Protein AF-A0A1Q8ZQ02-F1 (afdb_monomer)

Secondary structure (DSSP, 8-state):
---S--B-TTSSBP---EEEEEEEEETTTEEEEEEEE-SSHHHHHTT--EEEEEEE-HHHHHHHHHHHHHHHHHHHHHT------

Organism: NCBI:txid1867956

Solvent-accessible surface area (backbone atoms only — not comparable to full-atom values): 5212 Å² total; per-residue (Å²): 133,90,78,86,72,60,57,46,99,86,68,43,76,62,68,51,57,77,78,47,74,49,78,46,80,44,94,92,61,34,31,39,42,36,41,28,23,18,78,38,75,70,30,49,75,70,68,49,68,46,72,51,78,43,81,33,43,69,65,53,50,53,52,52,53,53,53,52,51,55,52,49,54,53,57,62,67,67,69,68,77,79,77,84,123

pLDDT: mean 87.04, std 13.9, range [43.56, 97.88]

Nearest PDB structures (foldseek)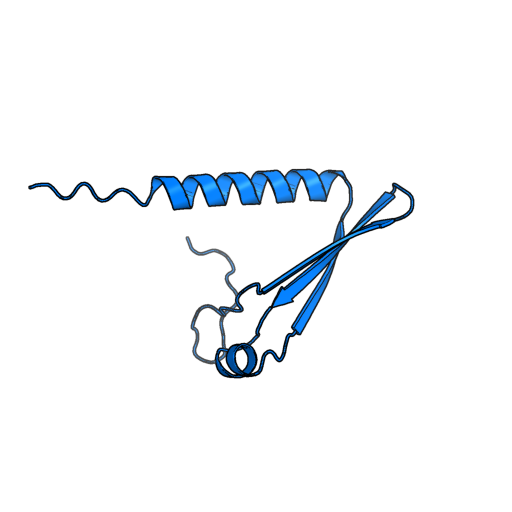:
  8j3r-assembly1_B  TM=4.397E-01  e=6.416E+00  Sulfoacidibacillus thermotolerans
  7ala-assembly1_C-2  TM=4.657E-01  e=6.416E+00  Homo sapiens
  7ala-assembly1_B-2  TM=4.592E-01  e=9.658E+00  Homo sapiens

Foldseek 3Di:
DPPDFDADPVRHRQDWDFDDWDWADDPLFWIKIKTKTHRDPVCVVVVVIDIDIDTGGPVRVVVVVVVVVVVVVVVVVVPDDPPPD

Structure (mmCIF, N/CA/C/O backbone):
data_AF-A0A1Q8ZQ02-F1
#
_entry.id   AF-A0A1Q8ZQ02-F1
#
loop_
_atom_site.group_PDB
_atom_site.id
_atom_site.type_symbol
_atom_site.label_atom_id
_atom_site.label_alt_id
_atom_site.label_comp_id
_atom_site.label_asym_id
_atom_site.label_entity_id
_atom_site.label_seq_id
_atom_site.pdbx_PDB_ins_code
_atom_site.Cartn_x
_atom_site.Cartn_y
_atom_site.Cartn_z
_atom_site.occupancy
_atom_site.B_iso_or_equiv
_atom_site.auth_seq_id
_atom_site.auth_comp_id
_atom_site.auth_asym_id
_atom_site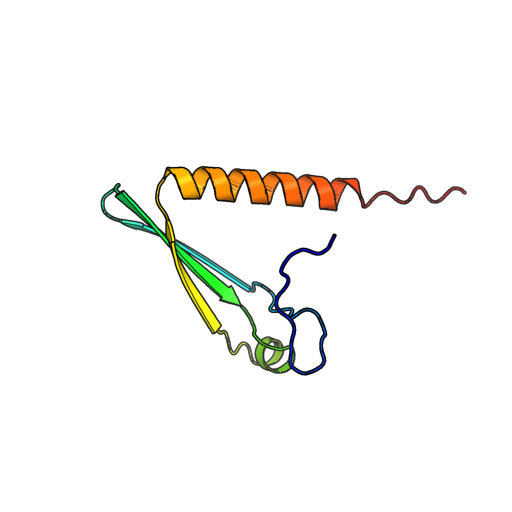.auth_atom_id
_atom_site.pdbx_PDB_model_num
ATOM 1 N N . MET A 1 1 ? 18.667 10.832 7.398 1.00 43.56 1 MET A N 1
ATOM 2 C CA . MET A 1 1 ? 19.097 9.427 7.560 1.00 43.56 1 MET A CA 1
ATOM 3 C C . MET A 1 1 ? 18.100 8.572 6.806 1.00 43.56 1 MET A C 1
ATOM 5 O O . MET A 1 1 ? 16.933 8.596 7.167 1.00 43.56 1 MET A O 1
ATOM 9 N N . ILE A 1 2 ? 18.527 7.922 5.724 1.00 51.81 2 ILE A N 1
ATOM 10 C CA . ILE A 1 2 ? 17.714 6.941 4.997 1.00 51.81 2 ILE A CA 1
ATOM 11 C C . ILE A 1 2 ? 17.848 5.640 5.796 1.00 51.81 2 ILE A C 1
ATOM 13 O O . ILE A 1 2 ? 18.815 4.911 5.607 1.00 51.81 2 ILE A O 1
ATOM 17 N N . ALA A 1 3 ? 17.001 5.439 6.804 1.00 54.28 3 ALA A N 1
ATOM 18 C CA . ALA A 1 3 ? 17.045 4.229 7.620 1.00 54.28 3 ALA A CA 1
ATOM 19 C C . ALA A 1 3 ? 16.233 3.120 6.926 1.00 54.28 3 ALA A C 1
ATOM 21 O O . ALA A 1 3 ? 15.068 3.334 6.600 1.00 54.28 3 ALA A O 1
ATOM 22 N N . ASP A 1 4 ? 16.893 1.985 6.691 1.00 72.44 4 ASP A N 1
ATOM 23 C CA . ASP A 1 4 ? 16.359 0.676 6.285 1.00 72.44 4 ASP A CA 1
ATOM 24 C C . ASP A 1 4 ? 15.538 0.599 4.982 1.00 72.44 4 ASP A C 1
ATOM 26 O O . ASP A 1 4 ? 14.526 -0.097 4.916 1.00 72.44 4 ASP A O 1
ATOM 30 N N . LEU A 1 5 ? 15.981 1.264 3.906 1.00 84.25 5 LEU A N 1
ATOM 31 C CA . LEU A 1 5 ? 15.481 0.925 2.566 1.00 84.25 5 LEU A CA 1
ATOM 32 C C . LEU A 1 5 ? 16.143 -0.364 2.062 1.00 84.25 5 LEU A C 1
ATOM 34 O O . LEU A 1 5 ? 17.362 -0.514 2.145 1.00 84.25 5 LEU A O 1
ATOM 38 N N . GLU A 1 6 ? 15.339 -1.278 1.516 1.00 85.94 6 GLU A N 1
ATOM 39 C CA . GLU A 1 6 ? 15.842 -2.480 0.848 1.00 85.94 6 GLU A CA 1
ATOM 40 C C . GLU A 1 6 ? 16.624 -2.075 -0.409 1.00 85.94 6 GLU A C 1
ATOM 42 O O . GLU A 1 6 ? 16.153 -1.258 -1.208 1.00 85.94 6 GLU A O 1
ATOM 47 N N . LEU A 1 7 ? 17.820 -2.641 -0.573 1.00 88.25 7 LEU A N 1
ATOM 48 C CA . LEU A 1 7 ? 18.665 -2.416 -1.741 1.00 88.25 7 LEU A CA 1
ATOM 49 C C . LEU A 1 7 ? 18.619 -3.626 -2.678 1.00 88.25 7 LEU A C 1
ATOM 51 O O . LEU A 1 7 ? 18.453 -4.762 -2.230 1.00 88.25 7 LEU A O 1
ATOM 55 N N . ASP A 1 8 ? 18.771 -3.382 -3.975 1.00 85.06 8 ASP A N 1
ATOM 56 C CA . ASP A 1 8 ? 19.009 -4.432 -4.961 1.00 85.06 8 ASP A CA 1
ATOM 57 C C . ASP A 1 8 ? 20.473 -4.917 -4.945 1.00 85.06 8 ASP A C 1
ATOM 59 O O . ASP A 1 8 ? 21.299 -4.482 -4.137 1.00 85.06 8 ASP A O 1
ATOM 63 N N . SER A 1 9 ? 20.803 -5.857 -5.837 1.00 86.62 9 SER A N 1
ATOM 64 C CA . SER A 1 9 ? 22.161 -6.403 -5.963 1.00 86.62 9 SER A CA 1
ATOM 65 C C . SER A 1 9 ? 23.208 -5.371 -6.383 1.00 86.62 9 SER A C 1
ATOM 67 O O . SER A 1 9 ? 24.393 -5.588 -6.135 1.00 86.62 9 SER A O 1
ATOM 69 N N . ASP A 1 10 ? 22.781 -4.269 -6.996 1.00 85.69 10 ASP A N 1
ATOM 70 C CA . ASP A 1 10 ? 23.643 -3.182 -7.457 1.00 85.69 10 ASP A CA 1
ATOM 71 C C . ASP A 1 10 ? 23.781 -2.073 -6.394 1.00 85.69 10 ASP A C 1
ATOM 73 O O . ASP A 1 10 ? 24.478 -1.081 -6.607 1.00 85.69 10 ASP A O 1
ATOM 77 N N . GLY A 1 11 ? 23.151 -2.248 -5.225 1.00 87.69 11 GLY A N 1
ATOM 78 C CA . GLY A 1 11 ? 23.177 -1.297 -4.115 1.00 87.69 11 GLY A CA 1
ATOM 79 C C . GLY A 1 11 ? 22.229 -0.109 -4.290 1.00 87.69 11 GLY A C 1
ATOM 80 O O . GLY A 1 11 ? 22.311 0.845 -3.513 1.00 87.69 11 GLY A O 1
ATOM 81 N N . ASN A 1 12 ? 21.330 -0.143 -5.278 1.00 86.50 12 ASN A N 1
ATOM 82 C CA . ASN A 1 12 ? 20.311 0.888 -5.467 1.00 86.50 12 ASN A CA 1
ATOM 83 C C . ASN A 1 12 ? 19.083 0.585 -4.612 1.00 86.50 12 ASN A C 1
ATOM 85 O O . ASN A 1 12 ? 18.815 -0.564 -4.277 1.00 86.50 12 ASN A O 1
ATOM 89 N N . VAL A 1 13 ? 18.300 1.615 -4.281 1.00 86.88 13 VAL A N 1
ATOM 90 C CA . VAL A 1 13 ? 17.009 1.414 -3.610 1.00 86.88 13 VAL A CA 1
ATOM 91 C C . VAL A 1 13 ? 16.123 0.561 -4.504 1.00 86.88 13 VAL A C 1
ATOM 93 O O . VAL A 1 13 ? 15.843 0.929 -5.645 1.00 86.88 13 VAL A O 1
ATOM 96 N N . LYS A 1 14 ? 15.645 -0.557 -3.966 1.00 86.69 14 LYS A N 1
ATOM 97 C CA . LYS A 1 14 ? 14.700 -1.415 -4.663 1.00 86.69 14 LYS A CA 1
ATOM 98 C C . LYS A 1 14 ? 13.369 -0.683 -4.801 1.00 86.69 14 LYS A C 1
ATOM 100 O O . LYS A 1 14 ? 12.704 -0.379 -3.810 1.00 86.69 14 LYS A O 1
ATOM 105 N N . VAL A 1 15 ? 12.971 -0.414 -6.040 1.00 84.62 15 VAL A N 1
ATOM 106 C CA . VAL A 1 15 ? 11.691 0.227 -6.359 1.00 84.62 15 VAL A CA 1
ATOM 107 C C . VAL A 1 15 ? 10.774 -0.802 -7.003 1.00 84.62 15 VAL A C 1
ATOM 109 O O . VAL A 1 15 ? 11.094 -1.363 -8.044 1.00 84.62 15 VAL A O 1
ATOM 112 N N . ALA A 1 16 ? 9.622 -1.035 -6.380 1.00 89.19 16 ALA A N 1
ATOM 113 C CA . ALA A 1 16 ? 8.591 -1.931 -6.884 1.00 89.19 16 ALA A CA 1
ATOM 114 C C . ALA A 1 16 ? 7.242 -1.195 -6.856 1.00 89.19 16 ALA A C 1
ATOM 116 O O . ALA A 1 16 ? 6.607 -1.131 -5.798 1.00 89.19 16 ALA A O 1
ATOM 117 N N . PRO A 1 17 ? 6.825 -0.554 -7.965 1.00 88.56 17 PRO A N 1
ATOM 118 C CA . PRO A 1 17 ? 5.656 0.312 -7.957 1.00 88.56 17 PRO A CA 1
ATOM 119 C C . PRO A 1 17 ? 4.392 -0.467 -7.596 1.00 88.56 17 PRO A C 1
ATOM 121 O O . PRO A 1 17 ? 4.105 -1.524 -8.165 1.00 88.56 17 PRO A O 1
ATOM 124 N N . LEU A 1 18 ? 3.625 0.089 -6.656 1.00 93.19 18 LEU A N 1
ATOM 125 C CA . LEU A 1 18 ? 2.307 -0.410 -6.290 1.00 93.19 18 LEU A CA 1
ATOM 126 C C . LEU A 1 18 ? 1.338 -0.158 -7.451 1.00 93.19 18 LEU A C 1
ATOM 128 O O . LEU A 1 18 ? 1.140 0.982 -7.865 1.00 93.19 18 LEU A O 1
ATOM 132 N N . VAL A 1 19 ? 0.714 -1.218 -7.952 1.00 93.81 19 VAL A N 1
ATOM 133 C CA . VAL A 1 19 ? -0.251 -1.169 -9.064 1.00 93.81 19 VAL A CA 1
ATOM 134 C C . VAL A 1 19 ? -1.681 -1.447 -8.617 1.00 93.81 19 VAL A C 1
ATOM 136 O O . VAL A 1 19 ? -2.628 -1.061 -9.300 1.00 93.81 19 VAL A O 1
ATOM 139 N N . GLY A 1 20 ? -1.865 -2.088 -7.464 1.00 93.38 20 GLY A N 1
ATOM 140 C CA . GLY A 1 20 ? -3.188 -2.420 -6.959 1.00 93.38 20 GLY A CA 1
ATOM 141 C C . GLY A 1 20 ? -3.187 -2.740 -5.474 1.00 93.38 20 GLY A C 1
ATOM 142 O O . GLY A 1 20 ? -2.167 -3.093 -4.886 1.00 93.38 20 GLY A O 1
ATOM 143 N N . TYR A 1 21 ? -4.360 -2.625 -4.858 1.00 96.31 21 TYR A N 1
ATOM 144 C CA . TYR A 1 21 ? -4.582 -3.122 -3.509 1.00 96.31 21 TYR A CA 1
ATOM 145 C C . TYR A 1 21 ? -6.017 -3.622 -3.321 1.00 96.31 21 TYR A C 1
ATOM 147 O O . TYR A 1 21 ? -6.950 -3.241 -4.043 1.00 96.31 21 TYR A O 1
ATOM 155 N N . ARG A 1 22 ? -6.191 -4.513 -2.344 1.00 96.31 22 ARG A N 1
ATOM 156 C CA . ARG A 1 22 ? -7.488 -5.029 -1.889 1.00 96.31 22 ARG A CA 1
ATOM 157 C C . ARG A 1 22 ? -7.498 -5.118 -0.371 1.00 96.31 22 ARG A C 1
ATOM 159 O O . ARG A 1 22 ? -6.501 -5.512 0.230 1.00 96.31 22 ARG A O 1
ATOM 166 N N . ILE A 1 23 ? -8.635 -4.779 0.228 1.00 96.38 23 ILE A N 1
ATOM 167 C CA . ILE A 1 23 ? -8.854 -4.872 1.671 1.00 96.38 23 ILE A CA 1
ATOM 168 C C . ILE A 1 23 ? -10.079 -5.744 1.915 1.00 96.38 23 ILE A C 1
ATOM 170 O O . ILE A 1 23 ? -11.136 -5.490 1.340 1.00 96.38 23 ILE A O 1
ATOM 174 N N . GLN A 1 24 ? -9.936 -6.748 2.777 1.00 96.25 24 GLN A N 1
ATOM 175 C CA . GLN A 1 24 ? -11.024 -7.635 3.175 1.00 96.25 24 GLN A CA 1
ATOM 176 C C . GLN A 1 24 ? -11.076 -7.746 4.707 1.00 96.25 24 GLN A C 1
ATOM 178 O O . GLN A 1 24 ? -10.171 -8.336 5.301 1.00 96.25 24 GLN A O 1
ATOM 183 N N . PRO A 1 25 ? -12.110 -7.199 5.370 1.00 94.31 25 PRO A N 1
ATOM 184 C CA . PRO A 1 25 ? -12.353 -7.443 6.790 1.00 94.31 25 PRO A CA 1
ATOM 185 C C . PRO A 1 25 ? -12.654 -8.922 7.055 1.00 94.31 25 PRO A C 1
ATOM 187 O O . PRO A 1 25 ? -13.321 -9.575 6.244 1.00 94.31 25 PRO A O 1
ATOM 190 N N . VAL A 1 26 ? -12.189 -9.438 8.195 1.00 92.69 26 VAL A N 1
ATOM 191 C CA . VAL A 1 26 ? -12.423 -10.818 8.636 1.00 92.69 26 VAL A CA 1
ATOM 192 C C . VAL A 1 26 ? -12.915 -10.829 10.075 1.00 92.69 26 VAL A C 1
ATOM 194 O O . VAL A 1 26 ? -12.182 -10.454 10.991 1.00 92.69 26 VAL A O 1
ATOM 197 N N . ALA A 1 27 ? -14.154 -11.301 10.248 1.00 85.19 27 ALA A N 1
ATOM 198 C CA . ALA A 1 27 ? -14.783 -11.580 11.542 1.00 85.19 27 ALA A CA 1
ATOM 199 C C . ALA A 1 27 ? -14.590 -10.467 12.596 1.00 85.19 27 ALA A C 1
ATOM 201 O O . ALA A 1 27 ? -14.408 -10.761 13.770 1.00 85.19 27 ALA A O 1
ATOM 202 N N . ASP A 1 28 ? -14.562 -9.202 12.165 1.00 82.19 28 ASP A N 1
ATOM 203 C CA . ASP A 1 28 ? -14.351 -8.002 12.989 1.00 82.19 28 ASP A CA 1
ATOM 204 C C . ASP A 1 28 ? -13.057 -7.960 13.835 1.00 82.19 28 ASP A C 1
ATOM 206 O O . ASP A 1 28 ? -12.876 -7.055 14.649 1.00 82.19 28 ASP A O 1
ATOM 210 N N . MET A 1 29 ? -12.116 -8.890 13.630 1.00 88.69 29 MET A N 1
ATOM 211 C CA . MET A 1 29 ? -10.879 -8.982 14.422 1.00 88.69 29 MET A CA 1
ATOM 212 C C . MET A 1 29 ? -9.660 -8.407 13.703 1.00 88.69 29 MET A C 1
ATOM 214 O O . MET A 1 29 ? -8.788 -7.811 14.335 1.00 88.69 29 MET A O 1
ATOM 218 N N . PHE A 1 30 ? -9.574 -8.594 12.388 1.00 93.69 30 PHE A N 1
ATOM 219 C CA . PHE A 1 30 ? -8.469 -8.117 11.560 1.00 93.69 30 PHE A CA 1
ATOM 220 C C . PHE A 1 30 ? -8.944 -7.870 10.127 1.00 93.69 30 PHE A C 1
ATOM 222 O O . PHE A 1 30 ? -10.032 -8.291 9.727 1.00 93.69 30 PHE A O 1
ATOM 229 N N . CYS A 1 31 ? -8.132 -7.177 9.336 1.00 95.50 31 CYS A N 1
ATOM 230 C CA . CYS A 1 31 ? -8.313 -7.099 7.894 1.00 95.50 31 CYS A CA 1
ATOM 231 C C . CYS A 1 31 ? -7.134 -7.753 7.176 1.00 95.50 31 CYS A C 1
ATOM 233 O O . CYS A 1 31 ? -6.001 -7.733 7.659 1.00 95.50 31 CYS A O 1
ATOM 235 N N . PHE A 1 32 ? -7.405 -8.320 6.006 1.00 97.12 32 PHE A N 1
ATOM 236 C CA . PHE A 1 32 ? -6.362 -8.636 5.046 1.00 97.12 32 PHE A CA 1
ATOM 237 C C . PHE A 1 32 ? -6.150 -7.442 4.124 1.00 97.12 32 PHE A C 1
ATOM 239 O O . PHE A 1 32 ? -7.091 -7.001 3.466 1.00 97.12 32 PHE A O 1
ATOM 246 N N . LEU A 1 33 ? -4.913 -6.955 4.059 1.00 97.44 33 LEU A N 1
ATOM 247 C CA . LEU A 1 33 ? -4.443 -6.006 3.057 1.00 97.44 33 LEU A CA 1
ATOM 248 C C . LEU A 1 33 ? -3.573 -6.762 2.057 1.00 97.44 33 LEU A C 1
ATOM 250 O O . LEU A 1 33 ? -2.501 -7.257 2.404 1.00 97.44 33 LEU A O 1
ATOM 254 N N . ARG A 1 34 ? -4.032 -6.842 0.813 1.00 97.50 34 ARG A N 1
ATOM 255 C CA . ARG A 1 34 ? -3.250 -7.351 -0.313 1.00 97.50 34 ARG A CA 1
ATOM 256 C C . ARG A 1 34 ? -2.715 -6.167 -1.106 1.00 97.50 34 ARG A C 1
ATOM 258 O O . ARG A 1 34 ? -3.504 -5.329 -1.536 1.00 97.50 34 ARG A O 1
ATOM 265 N N . LEU A 1 35 ? -1.403 -6.122 -1.296 1.00 96.94 35 LEU A N 1
ATOM 266 C CA . LEU A 1 35 ? -0.683 -5.127 -2.089 1.00 96.94 35 LEU A CA 1
ATOM 267 C C . LEU A 1 35 ? -0.116 -5.815 -3.324 1.00 96.94 35 LEU A C 1
ATOM 269 O O . LEU A 1 35 ? 0.576 -6.821 -3.187 1.00 96.94 35 LEU A O 1
ATOM 273 N N . GLU A 1 36 ? -0.404 -5.283 -4.503 1.00 96.44 36 GLU A N 1
ATOM 274 C CA . GLU A 1 36 ? 0.068 -5.799 -5.786 1.00 96.44 36 GLU A CA 1
ATOM 275 C C . GLU A 1 36 ? 1.078 -4.821 -6.371 1.00 96.44 36 GLU A C 1
ATOM 277 O O . GLU A 1 36 ? 0.812 -3.620 -6.453 1.00 96.44 36 GLU A O 1
ATOM 282 N N . PHE A 1 37 ? 2.241 -5.328 -6.760 1.00 94.75 37 PHE A N 1
ATOM 283 C CA . PHE A 1 37 ? 3.360 -4.526 -7.240 1.00 94.75 37 PHE A CA 1
ATOM 284 C C . PHE A 1 37 ? 4.066 -5.212 -8.408 1.00 94.75 37 PHE A C 1
ATOM 286 O O . PHE A 1 37 ? 4.035 -6.438 -8.540 1.00 94.75 37 PHE A O 1
ATOM 293 N N . ALA A 1 38 ? 4.729 -4.420 -9.246 1.00 93.50 38 ALA A N 1
ATOM 294 C CA . ALA A 1 38 ? 5.643 -4.939 -10.257 1.00 93.50 38 ALA A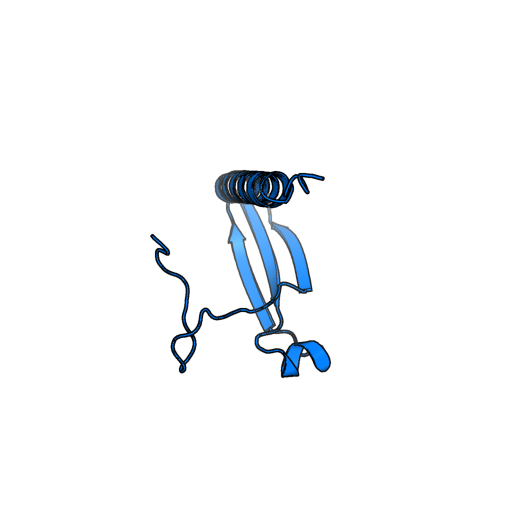 CA 1
ATOM 295 C C . ALA A 1 38 ? 7.069 -4.984 -9.673 1.00 93.50 38 ALA A C 1
ATOM 297 O O . ALA A 1 38 ? 7.564 -3.937 -9.260 1.00 93.50 38 ALA A O 1
ATOM 298 N N . PRO A 1 39 ? 7.736 -6.150 -9.595 1.00 87.06 39 PRO A N 1
ATOM 299 C CA . PRO A 1 39 ? 9.090 -6.234 -9.032 1.00 87.06 39 PRO A CA 1
ATOM 300 C C . PRO A 1 39 ? 10.173 -5.582 -9.902 1.00 87.06 39 PRO A C 1
ATOM 302 O O . PRO A 1 39 ? 11.257 -5.289 -9.403 1.00 87.06 39 PRO A O 1
ATOM 305 N N . SER A 1 40 ? 9.888 -5.361 -11.186 1.00 86.12 40 SER A N 1
ATOM 306 C CA . SER A 1 40 ? 10.793 -4.730 -12.143 1.00 86.12 40 SER A CA 1
ATOM 307 C C . SER A 1 40 ? 10.033 -3.986 -13.245 1.00 86.12 40 SER A C 1
ATOM 309 O O . SER A 1 40 ? 8.867 -4.274 -13.524 1.00 86.12 40 SER A O 1
ATOM 311 N N . ASP A 1 41 ? 10.716 -3.078 -13.945 1.00 84.25 41 ASP A N 1
ATOM 312 C CA . ASP A 1 41 ? 10.173 -2.383 -15.122 1.00 84.25 41 ASP A CA 1
ATOM 313 C C . ASP A 1 41 ? 9.750 -3.345 -16.241 1.00 84.25 41 ASP A C 1
ATOM 315 O O . ASP A 1 41 ? 8.802 -3.077 -16.984 1.00 84.25 41 ASP A O 1
ATOM 319 N N . ALA A 1 42 ? 10.464 -4.465 -16.390 1.00 86.31 42 ALA A N 1
ATOM 320 C CA . ALA A 1 42 ? 10.135 -5.491 -17.372 1.00 86.31 42 ALA A CA 1
ATOM 321 C C . ALA A 1 42 ? 8.788 -6.149 -17.042 1.00 86.31 42 ALA A C 1
ATOM 323 O O . ALA A 1 42 ? 7.924 -6.253 -17.912 1.00 86.31 42 ALA A O 1
ATOM 324 N N . GLU A 1 43 ? 8.588 -6.520 -15.779 1.00 86.56 43 GLU A N 1
ATOM 325 C CA . GLU A 1 43 ? 7.346 -7.129 -15.298 1.00 86.56 43 GLU A CA 1
ATOM 326 C C . GLU A 1 43 ? 6.180 -6.138 -15.268 1.00 86.56 43 GLU A C 1
ATOM 328 O O . GLU A 1 43 ? 5.044 -6.520 -15.548 1.00 86.56 43 GLU A O 1
ATOM 333 N N . LEU A 1 44 ? 6.451 -4.851 -15.022 1.00 86.56 44 LEU A N 1
ATOM 334 C CA . LEU A 1 44 ? 5.446 -3.794 -15.132 1.00 86.56 44 LEU A CA 1
ATOM 335 C C . LEU A 1 44 ? 4.892 -3.705 -16.561 1.00 86.56 44 LEU A C 1
ATOM 337 O O . LEU A 1 44 ? 3.680 -3.621 -16.751 1.00 86.56 44 LEU A O 1
ATOM 341 N N . LYS A 1 45 ? 5.764 -3.774 -17.577 1.00 88.25 45 LYS A N 1
ATOM 342 C CA . LYS A 1 45 ? 5.360 -3.731 -18.995 1.00 88.25 45 LYS A CA 1
ATOM 343 C C . LYS A 1 45 ? 4.523 -4.938 -19.407 1.00 88.25 45 LYS A C 1
ATOM 345 O O . LYS A 1 45 ? 3.644 -4.798 -20.252 1.00 88.25 45 LYS A O 1
ATOM 350 N N . THR A 1 46 ? 4.788 -6.109 -18.832 1.00 90.62 46 THR A N 1
ATOM 351 C CA . THR A 1 46 ? 4.038 -7.341 -19.124 1.00 90.62 46 THR A CA 1
ATOM 352 C C . THR A 1 46 ? 2.839 -7.550 -18.204 1.00 90.62 46 THR A C 1
ATOM 354 O O . THR A 1 46 ? 2.140 -8.548 -18.361 1.00 90.62 46 THR A O 1
ATOM 357 N N . MET A 1 47 ? 2.587 -6.633 -17.260 1.00 85.44 47 MET A N 1
ATOM 358 C CA . MET A 1 47 ? 1.582 -6.786 -16.200 1.00 85.44 47 MET A CA 1
ATOM 359 C C . MET A 1 47 ? 1.758 -8.091 -15.401 1.00 85.44 47 MET A C 1
ATOM 361 O O . MET A 1 47 ? 0.790 -8.692 -14.935 1.00 85.44 47 MET A O 1
ATOM 365 N N . THR A 1 48 ? 3.005 -8.534 -15.228 1.00 89.50 48 THR A N 1
ATOM 366 C CA . THR A 1 48 ? 3.345 -9.669 -14.364 1.00 89.50 48 THR A CA 1
ATOM 367 C C . THR A 1 48 ? 3.476 -9.153 -12.939 1.00 89.50 48 THR A C 1
ATOM 36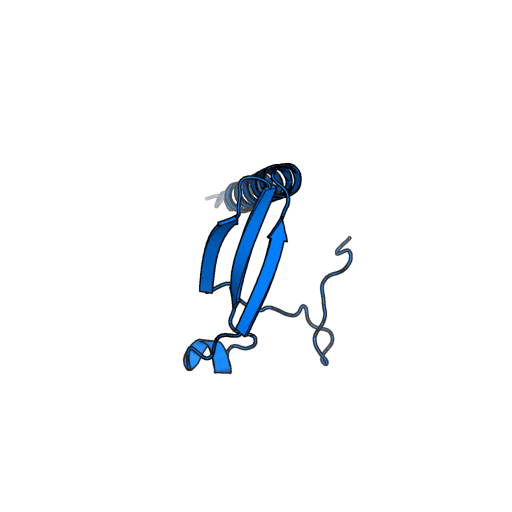9 O O . THR A 1 48 ? 4.476 -8.542 -12.577 1.00 89.50 48 THR A O 1
ATOM 372 N N . LEU A 1 49 ? 2.440 -9.350 -12.128 1.00 90.56 49 LEU A N 1
ATOM 373 C CA . LEU A 1 49 ? 2.365 -8.744 -10.801 1.00 90.56 49 LEU A CA 1
ATOM 374 C C . LEU A 1 49 ? 2.750 -9.735 -9.704 1.00 90.56 49 LEU A C 1
ATOM 376 O O . LEU A 1 49 ? 2.289 -10.877 -9.678 1.00 90.56 49 LEU A O 1
ATOM 380 N N . SER A 1 50 ? 3.545 -9.259 -8.752 1.00 93.44 50 SER A N 1
ATOM 381 C CA . SER A 1 50 ? 3.757 -9.914 -7.464 1.00 93.44 50 SER A CA 1
ATOM 382 C C . SER A 1 50 ? 2.850 -9.295 -6.409 1.00 93.44 50 SER A C 1
ATOM 384 O O . SER A 1 50 ? 2.273 -8.225 -6.609 1.00 93.44 50 SER A O 1
ATOM 386 N N . HIS A 1 51 ? 2.684 -9.977 -5.279 1.00 94.62 51 HIS A N 1
ATOM 387 C CA . HIS A 1 51 ? 1.838 -9.467 -4.213 1.00 94.62 51 HIS A CA 1
ATOM 388 C C . HIS A 1 51 ? 2.331 -9.848 -2.825 1.00 94.62 51 HIS A C 1
ATOM 390 O O . HIS A 1 51 ? 2.839 -10.946 -2.615 1.00 94.62 51 HIS A O 1
ATOM 396 N N . ASN A 1 52 ? 2.074 -8.958 -1.869 1.00 94.31 52 ASN A N 1
ATOM 397 C CA . ASN A 1 52 ? 2.200 -9.223 -0.442 1.00 94.31 52 ASN A CA 1
ATOM 398 C C . ASN A 1 52 ? 0.813 -9.182 0.197 1.00 94.31 52 ASN A C 1
ATOM 400 O O . ASN A 1 52 ? 0.005 -8.308 -0.119 1.00 94.31 52 ASN A O 1
ATOM 404 N N . GLN A 1 53 ? 0.536 -10.117 1.104 1.00 96.81 53 GLN A N 1
ATOM 405 C CA . GLN A 1 53 ? -0.693 -10.12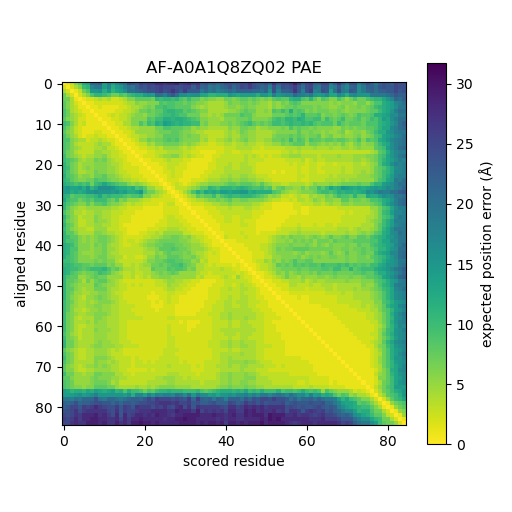7 1.891 1.00 96.81 53 GLN A CA 1
ATOM 406 C C . GLN A 1 53 ? -0.356 -10.004 3.371 1.00 96.81 53 GLN A C 1
ATOM 408 O O . GLN A 1 53 ? 0.401 -10.805 3.914 1.00 96.81 53 GLN A O 1
ATOM 413 N N . LEU A 1 54 ? -0.946 -9.004 4.016 1.00 96.75 54 LEU A N 1
ATOM 414 C CA . LEU A 1 54 ? -0.741 -8.684 5.420 1.00 96.75 54 LEU A CA 1
ATOM 415 C C . LEU A 1 54 ? -2.054 -8.864 6.176 1.00 96.75 54 LEU A C 1
ATOM 417 O O . LEU A 1 54 ? -3.110 -8.468 5.684 1.00 96.75 54 LEU A O 1
ATOM 421 N N . ALA A 1 55 ? -1.986 -9.435 7.376 1.00 96.62 55 ALA A N 1
ATOM 422 C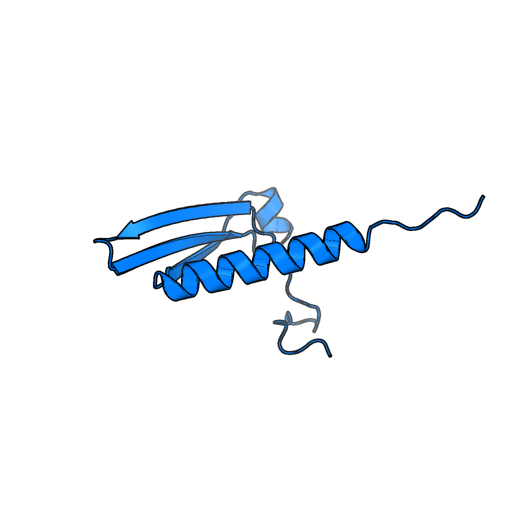 CA . ALA A 1 55 ? -3.078 -9.388 8.339 1.00 96.62 55 ALA A CA 1
ATOM 423 C C . ALA A 1 55 ? -2.829 -8.215 9.291 1.00 96.62 55 ALA A C 1
ATOM 425 O O . ALA A 1 55 ? -1.769 -8.145 9.912 1.00 96.62 55 ALA A O 1
ATOM 426 N N . LEU A 1 56 ? -3.786 -7.297 9.394 1.00 97.25 56 LEU A N 1
ATOM 427 C CA . LEU A 1 56 ? -3.669 -6.089 10.205 1.00 97.25 56 LEU A CA 1
ATOM 428 C C . LEU A 1 56 ? -4.788 -6.037 11.240 1.00 97.25 56 LEU A C 1
ATOM 430 O O . LEU A 1 56 ? -5.960 -6.248 10.927 1.00 97.25 56 LEU A O 1
ATOM 434 N N . THR A 1 57 ? -4.435 -5.704 12.476 1.00 96.94 57 THR A N 1
ATOM 435 C CA . THR A 1 57 ? -5.422 -5.376 13.512 1.00 96.94 57 THR A CA 1
ATOM 436 C C . THR A 1 57 ? -6.060 -4.006 13.241 1.00 96.94 57 THR A C 1
ATOM 438 O O . THR A 1 57 ? -5.459 -3.166 12.564 1.00 96.94 57 THR A O 1
ATOM 441 N N . PRO A 1 58 ? -7.233 -3.695 13.826 1.00 95.94 58 PRO A N 1
ATOM 442 C CA . PRO A 1 58 ? -7.856 -2.380 13.680 1.00 95.94 58 PRO A CA 1
ATOM 443 C C . PRO A 1 58 ? -6.951 -1.213 14.095 1.00 95.94 58 PRO A C 1
ATOM 445 O O . PRO A 1 58 ? -7.035 -0.132 13.513 1.00 95.94 58 PRO A O 1
ATOM 448 N N . GLN A 1 59 ? -6.088 -1.412 15.098 1.00 96.31 59 GLN A N 1
ATOM 449 C CA . GLN A 1 59 ? -5.119 -0.399 15.512 1.00 96.31 59 GLN A CA 1
ATOM 450 C C . GLN A 1 59 ? -4.061 -0.164 14.429 1.00 96.31 59 GLN A C 1
ATOM 452 O O . GLN A 1 59 ? -3.860 0.981 14.031 1.00 96.31 59 GLN A O 1
ATOM 457 N N . GLN A 1 60 ? -3.472 -1.233 13.888 1.00 97.19 60 GLN A N 1
ATOM 458 C CA . GLN A 1 60 ? -2.482 -1.138 12.810 1.00 97.19 60 GLN A CA 1
ATOM 459 C C . GLN A 1 60 ? -3.067 -0.501 11.545 1.00 97.19 60 GLN A C 1
ATOM 461 O O . GLN A 1 60 ? -2.386 0.277 10.885 1.00 97.19 60 GLN A O 1
ATOM 466 N N . CYS A 1 61 ? -4.343 -0.750 11.229 1.00 96.00 61 CYS A N 1
ATOM 467 C CA . CYS A 1 61 ? -5.025 -0.074 10.122 1.00 96.00 61 CYS A CA 1
ATOM 468 C C . CYS A 1 61 ? -5.052 1.451 10.300 1.00 96.00 61 CYS A C 1
ATOM 470 O O . CYS A 1 61 ? -4.775 2.190 9.356 1.00 96.00 61 CYS A O 1
ATOM 472 N N . ARG A 1 62 ? -5.378 1.930 11.509 1.00 97.25 62 ARG A N 1
ATOM 473 C CA . ARG A 1 62 ? -5.422 3.371 11.811 1.00 97.25 62 ARG A CA 1
ATOM 474 C C . ARG A 1 62 ? -4.032 3.997 11.765 1.00 97.25 62 ARG A C 1
ATOM 476 O O . ARG A 1 62 ? -3.873 5.073 11.194 1.00 97.25 62 ARG A O 1
ATOM 483 N N . GLU A 1 63 ? -3.039 3.317 12.330 1.00 97.75 63 GLU A N 1
ATOM 484 C CA . GLU A 1 63 ? -1.644 3.769 12.317 1.00 97.75 63 GLU A CA 1
ATOM 485 C C . GLU A 1 63 ? -1.104 3.864 10.885 1.00 97.75 63 GLU A C 1
ATOM 487 O O . GLU A 1 63 ? -0.579 4.910 10.500 1.00 97.75 63 GLU A O 1
ATOM 492 N N . LEU A 1 64 ? -1.322 2.829 10.066 1.00 96.19 64 LEU A N 1
ATOM 493 C CA . LEU A 1 64 ? -0.926 2.815 8.658 1.00 96.19 64 LEU A CA 1
ATOM 494 C C . LEU A 1 64 ? -1.614 3.933 7.867 1.00 96.19 64 LEU A C 1
ATOM 496 O O . LEU A 1 64 ? -0.949 4.666 7.137 1.00 96.19 64 LEU A O 1
ATOM 500 N N . SER A 1 65 ? -2.927 4.111 8.042 1.00 96.69 65 SER A N 1
ATOM 501 C CA . SER A 1 65 ? -3.674 5.186 7.380 1.00 96.69 65 SER A CA 1
ATOM 502 C C . SER A 1 65 ? -3.132 6.567 7.746 1.00 96.69 65 SER A C 1
ATOM 504 O O . SER A 1 65 ? -2.958 7.404 6.864 1.00 96.69 65 SER A O 1
ATOM 506 N N . SER A 1 66 ? -2.848 6.815 9.027 1.00 97.88 66 SER A N 1
ATOM 507 C CA . SER A 1 66 ? -2.310 8.103 9.470 1.00 97.88 66 SER A CA 1
ATOM 508 C C . SER A 1 66 ? -0.897 8.351 8.943 1.00 97.88 66 SER A C 1
ATOM 510 O O . SER A 1 66 ? -0.575 9.489 8.601 1.00 97.88 66 SER A O 1
ATOM 512 N N . ALA A 1 67 ? -0.060 7.313 8.873 1.00 96.75 67 ALA A N 1
ATOM 513 C CA . ALA A 1 67 ? 1.290 7.419 8.334 1.00 96.75 67 ALA A CA 1
ATOM 514 C C . ALA A 1 67 ? 1.274 7.747 6.834 1.00 96.75 67 ALA A C 1
ATOM 516 O O . ALA A 1 67 ? 1.976 8.662 6.409 1.00 96.75 67 ALA A O 1
ATOM 517 N N . LEU A 1 68 ? 0.438 7.054 6.053 1.00 96.19 68 LEU A N 1
ATOM 518 C CA . LEU A 1 68 ? 0.302 7.299 4.616 1.00 96.19 68 LEU A CA 1
ATOM 519 C C . LEU A 1 68 ? -0.211 8.712 4.319 1.00 96.19 68 LEU A C 1
ATOM 521 O O . LEU A 1 68 ? 0.364 9.382 3.466 1.00 96.19 68 LEU A O 1
ATOM 525 N N . LEU A 1 69 ? -1.225 9.188 5.053 1.00 97.19 69 LEU A N 1
ATOM 526 C CA . LEU A 1 69 ? -1.738 10.557 4.904 1.00 97.19 69 LEU A CA 1
ATOM 527 C C . LEU A 1 69 ? -0.648 11.598 5.172 1.00 97.19 69 LEU A C 1
ATOM 529 O O . LEU A 1 69 ? -0.409 12.464 4.342 1.00 97.19 69 LEU A O 1
ATOM 533 N N . ARG A 1 70 ? 0.095 11.452 6.276 1.00 96.19 70 ARG A N 1
ATOM 534 C CA . ARG A 1 70 ? 1.191 12.373 6.606 1.00 96.19 70 ARG A CA 1
ATOM 535 C C . ARG A 1 70 ? 2.264 12.414 5.517 1.00 96.19 70 ARG A C 1
ATOM 537 O O . ARG A 1 70 ? 2.811 13.475 5.242 1.00 96.19 70 ARG A O 1
ATOM 544 N N . VAL A 1 71 ? 2.609 11.265 4.934 1.00 94.75 71 VAL A N 1
ATOM 545 C CA . VAL A 1 71 ? 3.600 11.201 3.850 1.00 94.75 71 VAL A CA 1
ATOM 546 C C . VAL A 1 71 ? 3.062 11.854 2.577 1.00 94.75 71 VAL A C 1
ATOM 548 O O . VAL A 1 71 ? 3.807 12.594 1.940 1.00 94.75 71 VAL A O 1
ATOM 551 N N . ALA A 1 72 ? 1.790 11.632 2.232 1.00 94.56 72 ALA A N 1
ATOM 552 C CA . ALA A 1 72 ? 1.151 12.288 1.093 1.00 94.56 72 ALA A CA 1
ATOM 553 C C . ALA A 1 72 ? 1.190 13.817 1.237 1.00 94.56 72 ALA A C 1
ATOM 555 O O . ALA A 1 72 ? 1.722 14.488 0.354 1.00 94.56 72 ALA A O 1
ATOM 556 N N . ASP A 1 73 ? 0.770 14.343 2.394 1.00 96.12 73 ASP A N 1
ATOM 557 C CA . ASP A 1 73 ? 0.801 15.782 2.686 1.00 96.12 73 ASP A CA 1
ATOM 558 C C . ASP A 1 73 ? 2.218 16.361 2.518 1.00 96.12 73 ASP A C 1
ATOM 560 O O . ASP A 1 73 ? 2.415 17.418 1.919 1.00 96.12 73 ASP A O 1
ATOM 564 N N . LEU A 1 74 ? 3.243 15.657 3.017 1.00 94.12 74 LEU A N 1
ATOM 565 C CA . LEU A 1 74 ? 4.639 16.088 2.892 1.00 94.12 74 LEU A CA 1
ATOM 566 C C . LEU A 1 74 ? 5.110 16.147 1.434 1.00 94.12 74 LEU A C 1
ATOM 568 O O . LEU A 1 74 ? 5.821 17.084 1.070 1.00 94.12 74 LEU A O 1
ATOM 572 N N . ILE A 1 75 ? 4.744 15.161 0.613 1.00 92.94 75 ILE A N 1
ATOM 573 C CA . ILE A 1 75 ? 5.116 15.107 -0.809 1.00 92.94 75 ILE A CA 1
ATOM 574 C C . ILE A 1 75 ? 4.427 16.241 -1.577 1.00 92.94 75 ILE A C 1
ATOM 576 O O . ILE A 1 75 ? 5.069 16.960 -2.347 1.00 92.94 75 ILE A O 1
ATOM 580 N N . GLU A 1 76 ? 3.134 16.445 -1.339 1.00 93.56 76 GLU A N 1
ATOM 581 C CA . GLU A 1 76 ? 2.347 17.485 -2.003 1.00 93.56 76 GLU A CA 1
ATOM 582 C C . GLU A 1 76 ? 2.846 18.892 -1.640 1.00 93.56 76 GLU A C 1
ATOM 584 O O . GLU A 1 76 ? 3.027 19.733 -2.522 1.00 93.56 76 GLU A O 1
ATOM 589 N N . HIS A 1 77 ? 3.182 19.142 -0.371 1.00 86.12 77 HIS A N 1
ATOM 590 C CA . HIS A 1 77 ? 3.697 20.442 0.073 1.00 86.12 77 HIS A CA 1
ATOM 591 C C . HIS A 1 77 ? 5.132 20.751 -0.383 1.00 86.12 77 HIS A C 1
ATOM 593 O O . HIS A 1 77 ? 5.487 21.922 -0.502 1.00 86.12 77 HIS A O 1
ATOM 599 N N . GLN A 1 78 ? 5.959 19.745 -0.682 1.00 70.19 78 GLN A N 1
ATOM 600 C CA . GLN A 1 78 ? 7.300 19.956 -1.252 1.00 70.19 78 GLN A CA 1
ATOM 601 C C . GLN A 1 78 ? 7.274 20.353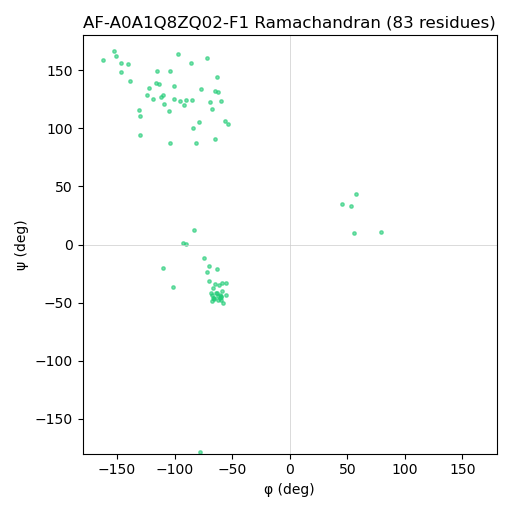 -2.737 1.00 70.19 78 GLN A C 1
ATOM 603 O O . GLN A 1 78 ? 8.284 20.800 -3.277 1.00 70.19 78 GLN A O 1
ATOM 608 N N . SER A 1 79 ? 6.124 20.231 -3.403 1.00 58.12 79 SER A N 1
ATOM 609 C CA . SER A 1 79 ? 5.988 20.386 -4.855 1.00 58.12 79 SER A CA 1
ATOM 610 C C . SER A 1 79 ? 5.841 21.840 -5.343 1.00 58.12 79 SER A C 1
A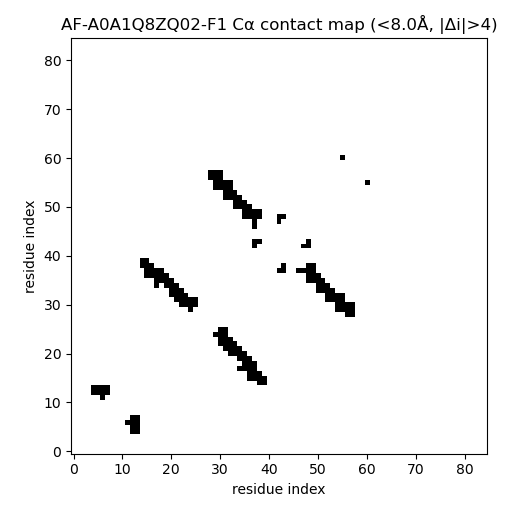TOM 612 O O . SER A 1 79 ? 5.520 22.050 -6.512 1.00 58.12 79 SER A O 1
ATOM 614 N N . VAL A 1 80 ? 6.093 22.854 -4.501 1.00 55.06 80 VAL A N 1
ATOM 615 C CA . VAL A 1 80 ? 6.081 24.277 -4.900 1.00 55.06 80 VAL A CA 1
ATOM 616 C C . VAL A 1 80 ? 7.511 24.819 -5.031 1.00 55.06 80 VAL A C 1
ATOM 618 O O . VAL A 1 80 ? 8.040 25.400 -4.084 1.00 55.06 80 VAL A O 1
ATOM 621 N N . PRO A 1 81 ? 8.168 24.698 -6.198 1.00 51.06 81 PRO A N 1
ATOM 622 C CA . PRO A 1 81 ? 9.220 25.628 -6.557 1.00 51.06 81 PRO A CA 1
ATOM 623 C C . PRO A 1 81 ? 8.544 26.905 -7.067 1.00 51.06 81 PRO A C 1
ATOM 625 O O . PRO A 1 81 ? 8.016 26.943 -8.182 1.00 51.06 81 PRO A O 1
ATOM 628 N N . GLU A 1 82 ? 8.555 27.965 -6.259 1.00 53.34 82 GLU A N 1
ATOM 629 C CA . GLU A 1 82 ? 8.346 29.315 -6.777 1.00 53.34 82 GLU A CA 1
ATOM 630 C C . GLU A 1 82 ? 9.397 29.550 -7.868 1.00 53.34 82 GLU A C 1
ATOM 632 O O . GLU A 1 82 ? 10.587 29.712 -7.598 1.00 53.34 82 GLU A O 1
ATOM 637 N N . ARG A 1 83 ? 8.972 29.533 -9.135 1.00 54.47 83 ARG A N 1
ATOM 638 C CA . ARG A 1 83 ? 9.743 30.160 -10.205 1.00 54.47 83 ARG A CA 1
ATOM 639 C C . ARG A 1 83 ? 9.750 31.653 -9.901 1.00 54.47 83 ARG A C 1
ATOM 641 O O . ARG A 1 83 ? 8.837 32.364 -10.315 1.00 54.47 83 ARG A O 1
ATOM 648 N N . SER A 1 84 ? 10.759 32.107 -9.164 1.00 48.72 84 SER A N 1
ATOM 649 C CA . SER A 1 84 ? 11.139 33.515 -9.116 1.00 48.72 84 SER A CA 1
ATOM 650 C C . SER A 1 84 ? 11.362 33.965 -10.559 1.00 48.72 84 SER A C 1
ATOM 652 O O . SER A 1 84 ? 12.321 33.544 -11.208 1.00 48.72 84 SER A O 1
ATOM 654 N N . SER A 1 85 ? 10.381 34.699 -11.078 1.00 50.59 85 SER A N 1
ATOM 655 C CA . SER A 1 85 ? 10.451 35.412 -12.353 1.00 50.59 85 SER A CA 1
ATOM 656 C C . SER A 1 85 ? 11.045 36.791 -12.122 1.00 50.59 85 SER A C 1
ATOM 658 O O . SER A 1 85 ? 10.834 37.326 -11.010 1.00 50.59 85 SER A O 1
#

Mean predicted aligned error: 7.3 Å

Sequence (85 aa):
MI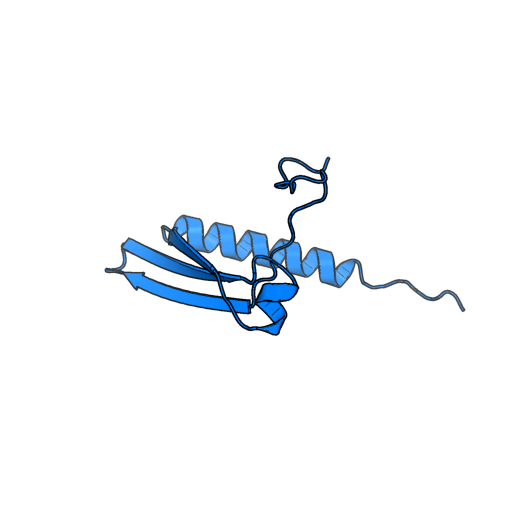ADLELDSDGNVKVAPLVGYRIQPVADMFCFLRLEFAPSDAELKTMTLSHNQLALTPQQCRELSSALLRVADLIEHQSVPERSS

Radius of gyration: 16.9 Å; Cα contacts (8 Å, |Δi|>4): 93; chains: 1; bounding box: 38×47×35 Å